Protein AF-A0A0T6BC48-F1 (afdb_monomer)

Structure (mmCIF, N/CA/C/O backbone):
data_AF-A0A0T6BC48-F1
#
_entry.id   AF-A0A0T6BC48-F1
#
loop_
_atom_site.group_PDB
_atom_site.id
_atom_site.type_symbol
_atom_site.label_atom_id
_atom_site.label_alt_id
_atom_site.label_comp_id
_atom_site.label_asym_id
_atom_site.label_entity_id
_atom_site.label_seq_id
_atom_site.pdbx_PDB_ins_code
_atom_site.Cartn_x
_atom_site.Cartn_y
_atom_site.Cartn_z
_atom_site.occupancy
_atom_site.B_iso_or_equiv
_atom_site.auth_seq_id
_atom_site.auth_comp_id
_atom_site.auth_asym_id
_atom_site.auth_atom_id
_atom_site.pdbx_PDB_model_num
ATOM 1 N N . MET A 1 1 ? 4.097 10.033 4.358 1.00 32.03 1 MET A N 1
ATOM 2 C CA . MET A 1 1 ? 2.907 9.189 4.109 1.00 32.03 1 MET A CA 1
ATOM 3 C C . MET A 1 1 ? 2.335 8.788 5.452 1.00 32.03 1 MET A C 1
ATOM 5 O O . MET A 1 1 ? 3.122 8.263 6.226 1.00 32.03 1 MET A O 1
ATOM 9 N N . HIS A 1 2 ? 1.061 9.068 5.736 1.00 28.41 2 HIS A N 1
ATOM 10 C CA . HIS A 1 2 ? 0.364 8.562 6.929 1.00 28.41 2 HIS A CA 1
ATOM 11 C C . HIS A 1 2 ? -0.346 7.261 6.553 1.00 28.41 2 HIS A C 1
ATOM 13 O O . HIS A 1 2 ? -1.184 7.288 5.649 1.00 28.41 2 HIS A O 1
ATOM 19 N N . ALA A 1 3 ? 0.010 6.145 7.188 1.00 30.75 3 ALA A N 1
ATOM 20 C CA . ALA A 1 3 ? -0.581 4.836 6.922 1.00 30.75 3 ALA A CA 1
ATOM 21 C C . ALA A 1 3 ? -1.199 4.252 8.197 1.00 30.75 3 ALA A C 1
ATOM 23 O O . ALA A 1 3 ? -0.478 4.031 9.166 1.00 30.75 3 ALA A O 1
ATOM 24 N N . ILE A 1 4 ? -2.508 3.983 8.157 1.00 27.64 4 ILE A N 1
ATOM 25 C CA . ILE A 1 4 ? -3.214 3.187 9.172 1.00 27.64 4 ILE A CA 1
ATOM 26 C C . ILE A 1 4 ? -3.132 1.708 8.782 1.00 27.64 4 ILE A C 1
ATOM 28 O O . ILE A 1 4 ? -3.488 1.368 7.646 1.00 27.64 4 ILE A O 1
ATOM 32 N N . THR A 1 5 ? -2.649 0.846 9.687 1.00 26.48 5 THR A N 1
ATOM 33 C CA . THR A 1 5 ? -2.373 -0.571 9.382 1.00 26.48 5 THR A CA 1
ATOM 34 C C . THR A 1 5 ? -3.295 -1.552 10.113 1.00 26.48 5 THR A C 1
ATOM 36 O O . THR A 1 5 ? -3.285 -1.643 11.337 1.00 26.48 5 THR A O 1
ATOM 39 N N . PRO A 1 6 ? -4.140 -2.273 9.355 1.00 28.19 6 PRO A N 1
ATOM 40 C CA . PRO A 1 6 ? -4.532 -3.621 9.764 1.00 28.19 6 PRO A CA 1
ATOM 41 C C . PRO A 1 6 ? -4.640 -4.611 8.583 1.00 28.19 6 PRO A C 1
ATOM 43 O O . PRO A 1 6 ? -5.738 -4.881 8.125 1.00 28.19 6 PRO A O 1
ATOM 46 N N . TYR A 1 7 ? -3.504 -5.105 8.076 1.00 26.70 7 TYR A N 1
ATOM 47 C CA . TYR A 1 7 ? -3.306 -6.476 7.555 1.00 26.70 7 TYR A CA 1
ATOM 48 C C . TYR A 1 7 ? -4.374 -7.138 6.575 1.00 26.70 7 TYR A C 1
ATOM 50 O O . TYR A 1 7 ? -5.483 -7.404 7.017 1.00 26.70 7 TYR A O 1
ATOM 58 N N . PHE A 1 8 ? -4.047 -7.514 5.295 1.00 38.06 8 PHE A N 1
ATOM 59 C CA . PHE A 1 8 ? -4.741 -8.527 4.406 1.00 38.06 8 PHE A CA 1
ATOM 60 C C . PHE A 1 8 ? -3.875 -9.441 3.452 1.00 38.06 8 PHE A C 1
ATOM 62 O O . PHE A 1 8 ? -2.959 -8.942 2.802 1.00 38.06 8 PHE A O 1
ATOM 69 N N . ASP A 1 9 ? -4.132 -10.766 3.342 1.00 31.09 9 ASP A N 1
ATOM 70 C CA . ASP A 1 9 ? -3.324 -11.810 2.617 1.00 31.09 9 ASP A CA 1
ATOM 71 C C . ASP A 1 9 ? -4.035 -12.469 1.411 1.00 31.09 9 ASP A C 1
ATOM 73 O O . ASP A 1 9 ? -5.235 -12.755 1.480 1.00 31.09 9 ASP A O 1
ATOM 77 N N . LYS A 1 10 ? -3.268 -12.818 0.350 1.00 28.70 10 LYS A N 1
ATOM 78 C CA . LYS A 1 10 ? -3.485 -14.061 -0.426 1.00 28.70 10 LYS A CA 1
ATOM 79 C C . LYS A 1 10 ? -2.315 -14.501 -1.345 1.00 28.70 10 LYS A C 1
ATOM 81 O O . LYS A 1 10 ? -2.164 -13.962 -2.432 1.00 28.70 10 LYS A O 1
ATOM 86 N N . TYR A 1 11 ? -1.670 -15.624 -1.001 1.00 30.88 11 TYR A N 1
ATOM 87 C CA . TYR A 1 11 ? -1.007 -16.623 -1.885 1.00 30.88 11 TYR A CA 1
ATOM 88 C C . TYR A 1 11 ? 0.090 -16.196 -2.892 1.00 30.88 11 TYR A C 1
ATOM 90 O O . TYR A 1 11 ? -0.142 -15.469 -3.851 1.00 30.88 11 TYR A O 1
ATOM 98 N N . LEU A 1 12 ? 1.232 -16.889 -2.798 1.00 31.80 12 LEU A N 1
ATOM 99 C CA . LEU A 1 12 ? 2.258 -17.013 -3.843 1.00 31.80 12 LEU A CA 1
ATOM 100 C C . LEU A 1 12 ? 2.142 -18.346 -4.606 1.00 31.80 12 LEU A C 1
ATOM 102 O O . LEU A 1 12 ? 1.944 -19.396 -3.987 1.00 31.80 12 LEU A O 1
ATOM 106 N N . SER A 1 13 ? 2.386 -18.318 -5.918 1.00 31.72 13 SER A N 1
ATOM 107 C CA . SER A 1 13 ? 3.088 -19.396 -6.630 1.00 31.72 13 SER A CA 1
ATOM 108 C C . SER A 1 13 ? 4.590 -19.010 -6.702 1.00 31.72 13 SER A C 1
ATOM 110 O O . SER A 1 13 ? 5.017 -18.101 -5.988 1.00 31.72 13 SER A O 1
ATOM 112 N N . HIS A 1 14 ? 5.448 -19.773 -7.384 1.00 33.22 14 HIS A N 1
ATOM 113 C CA . HIS A 1 14 ? 6.884 -19.473 -7.519 1.00 33.22 14 HIS A CA 1
ATOM 114 C C . HIS A 1 14 ? 7.367 -19.815 -8.937 1.00 33.22 14 HIS A C 1
ATOM 116 O O . HIS A 1 14 ? 7.724 -20.972 -9.202 1.00 33.22 14 HIS A O 1
ATOM 122 N N . THR A 1 15 ? 7.491 -18.830 -9.829 1.00 36.53 15 THR A N 1
ATOM 123 C CA . THR A 1 15 ? 8.091 -19.025 -11.156 1.00 36.53 15 THR A CA 1
ATOM 124 C C . THR A 1 15 ? 8.867 -17.796 -11.636 1.00 36.53 15 THR A C 1
ATOM 126 O O . THR A 1 15 ? 8.478 -16.647 -11.501 1.00 36.53 15 THR A O 1
ATOM 129 N N . ASN A 1 16 ? 10.030 -18.034 -12.251 1.00 38.09 16 ASN A N 1
ATOM 130 C CA . ASN A 1 16 ? 10.999 -16.985 -12.605 1.00 38.09 16 ASN A CA 1
ATOM 131 C C . ASN A 1 16 ? 10.611 -16.110 -13.825 1.00 38.09 16 ASN A C 1
ATOM 133 O O . ASN A 1 16 ? 11.503 -15.618 -14.528 1.00 38.09 16 ASN A O 1
ATOM 137 N N . ASN A 1 17 ? 9.322 -15.914 -14.113 1.00 42.53 17 ASN A N 1
ATOM 138 C CA . ASN A 1 17 ? 8.918 -14.953 -15.135 1.00 42.53 17 ASN A CA 1
ATOM 139 C C . ASN A 1 17 ? 9.029 -13.515 -14.602 1.00 42.53 17 ASN A C 1
ATOM 141 O O . ASN A 1 17 ? 8.929 -13.223 -13.412 1.00 42.53 17 ASN A O 1
ATOM 145 N N . LYS A 1 18 ? 9.421 -12.616 -15.508 1.00 49.62 18 LYS A N 1
ATOM 146 C CA . LYS A 1 18 ? 9.840 -11.245 -15.181 1.00 49.62 18 LYS A CA 1
ATOM 147 C C . LYS A 1 18 ? 8.831 -10.200 -15.653 1.00 49.62 18 LYS A C 1
ATOM 149 O O . LYS A 1 18 ? 9.170 -9.025 -15.695 1.00 49.62 18 LYS A O 1
ATOM 154 N N . LEU A 1 19 ? 7.630 -10.597 -16.067 1.00 53.03 19 LEU A N 1
ATOM 155 C CA . LEU A 1 19 ? 6.617 -9.676 -16.606 1.00 53.03 19 LEU A CA 1
ATOM 156 C C . LEU A 1 19 ? 5.431 -9.484 -15.653 1.00 53.03 19 LEU A C 1
ATOM 158 O O . LEU A 1 19 ? 4.469 -8.803 -16.000 1.00 53.03 19 LEU A O 1
ATOM 162 N N . ASP A 1 20 ? 5.544 -10.031 -14.445 1.00 70.12 20 ASP A N 1
ATOM 163 C CA . ASP A 1 20 ? 4.413 -10.350 -13.571 1.00 70.12 20 ASP A CA 1
ATOM 164 C C . ASP A 1 20 ? 4.376 -9.448 -12.323 1.00 70.12 20 ASP A C 1
ATOM 166 O O . ASP A 1 20 ? 3.661 -9.710 -11.360 1.00 70.12 20 ASP A O 1
ATOM 170 N N . LYS A 1 21 ? 5.144 -8.346 -12.345 1.00 82.06 21 LYS A N 1
ATOM 171 C CA . LYS A 1 21 ? 5.110 -7.283 -11.332 1.00 82.06 21 LYS A CA 1
ATOM 172 C C . LYS A 1 21 ? 4.150 -6.162 -11.733 1.00 82.06 21 LYS A C 1
ATOM 174 O O . LYS A 1 21 ? 4.289 -5.555 -12.801 1.00 82.06 21 LYS A O 1
ATOM 179 N N . LEU A 1 22 ? 3.210 -5.852 -10.843 1.00 87.75 22 LEU A N 1
ATOM 180 C CA . LEU A 1 22 ? 2.303 -4.713 -10.941 1.00 87.75 22 LEU A CA 1
ATOM 181 C C . LEU A 1 22 ? 2.705 -3.639 -9.925 1.00 87.75 22 LEU A C 1
ATOM 183 O O . LEU A 1 22 ? 2.901 -3.945 -8.754 1.00 87.75 22 LEU A O 1
ATOM 187 N N . LYS A 1 23 ? 2.752 -2.378 -10.357 1.00 89.69 23 LYS A N 1
ATOM 188 C CA . LYS A 1 23 ? 2.957 -1.199 -9.505 1.00 89.69 23 LYS A CA 1
ATOM 189 C C . LYS A 1 23 ? 1.622 -0.499 -9.268 1.00 89.69 23 LYS A C 1
ATOM 191 O O . LYS A 1 23 ? 0.895 -0.202 -10.218 1.00 89.69 23 LYS A O 1
ATOM 196 N N . ILE A 1 24 ? 1.293 -0.247 -8.003 1.00 88.88 24 ILE A N 1
ATOM 197 C CA . ILE A 1 24 ? 0.052 0.393 -7.547 1.00 88.88 24 ILE A CA 1
ATOM 198 C C . ILE A 1 24 ? 0.391 1.778 -6.994 1.00 88.88 24 ILE A C 1
ATOM 200 O O . ILE A 1 24 ? 1.123 1.889 -6.015 1.00 88.88 24 ILE A O 1
ATOM 204 N N . PHE A 1 25 ? -0.173 2.837 -7.573 1.00 87.12 25 PHE A N 1
ATOM 205 C CA . PHE A 1 25 ? -0.058 4.201 -7.057 1.00 87.12 25 PHE A CA 1
ATOM 206 C C . PHE A 1 25 ? -1.222 4.551 -6.128 1.00 87.12 25 PHE A C 1
ATOM 208 O O . PHE A 1 25 ? -2.384 4.595 -6.550 1.00 87.12 25 PHE A O 1
ATOM 215 N N . LEU A 1 26 ? -0.886 4.871 -4.879 1.00 81.25 26 LEU A N 1
ATOM 216 C CA . LEU A 1 26 ? -1.809 5.322 -3.841 1.00 81.25 26 LEU A CA 1
ATOM 217 C C . LEU A 1 26 ? -1.485 6.769 -3.456 1.00 81.25 26 LEU A C 1
ATOM 219 O O . LEU A 1 26 ? -0.330 7.122 -3.222 1.00 81.25 26 LEU A O 1
ATOM 223 N N . GLN A 1 27 ? -2.516 7.610 -3.381 1.00 77.69 27 GLN A N 1
ATOM 224 C CA . GLN A 1 27 ? -2.407 9.024 -3.026 1.00 77.69 27 GLN A CA 1
ATOM 225 C C . GLN A 1 27 ? -3.614 9.446 -2.188 1.00 77.69 27 GLN A C 1
ATOM 227 O O . GLN A 1 27 ? -4.756 9.144 -2.546 1.00 77.69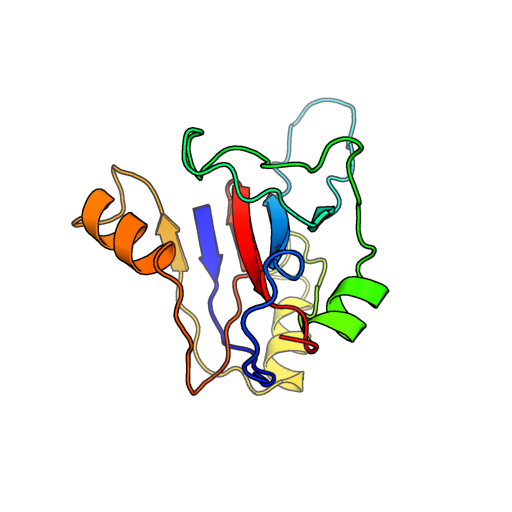 27 GLN A O 1
ATOM 232 N N . SER A 1 28 ? -3.373 10.178 -1.102 1.00 71.19 28 SER A N 1
ATOM 233 C CA . SER A 1 28 ? -4.446 10.758 -0.303 1.00 71.19 28 SER A CA 1
ATOM 234 C C . SER A 1 28 ? -5.080 11.963 -1.005 1.00 71.19 28 SER A C 1
ATOM 236 O O . SER A 1 28 ? -4.447 12.684 -1.784 1.00 71.19 28 SER A O 1
ATOM 238 N N . HIS A 1 29 ? -6.362 12.201 -0.739 1.00 64.44 29 HIS A N 1
ATOM 239 C CA . HIS A 1 29 ? -7.036 13.395 -1.234 1.00 64.44 29 HIS A CA 1
ATOM 240 C C . HIS A 1 29 ? -6.712 14.582 -0.320 1.00 64.44 29 HIS A C 1
ATOM 242 O O . HIS A 1 29 ? -7.365 14.772 0.700 1.00 64.44 29 HIS A O 1
ATOM 248 N N . LEU A 1 30 ? -5.742 15.416 -0.706 1.00 48.53 30 LEU A N 1
ATOM 249 C CA . LEU A 1 30 ? -5.568 16.728 -0.079 1.00 48.53 30 LEU A CA 1
ATOM 250 C C . LEU A 1 30 ? -6.773 17.625 -0.399 1.00 48.53 30 LEU A C 1
ATOM 252 O O . LEU A 1 30 ? -7.064 17.911 -1.566 1.00 48.53 30 LEU A O 1
ATOM 256 N N . ALA A 1 31 ? -7.438 18.122 0.643 1.00 44.12 31 ALA A N 1
ATOM 257 C CA . ALA A 1 31 ? -8.507 19.108 0.543 1.00 44.12 31 ALA A CA 1
ATOM 258 C C . ALA A 1 31 ? -7.959 20.491 0.132 1.00 44.12 31 ALA A C 1
ATOM 260 O O . ALA A 1 31 ? -7.844 21.417 0.933 1.00 44.12 31 ALA A O 1
ATOM 261 N N . SER A 1 32 ? -7.630 20.658 -1.152 1.00 41.03 32 SER A N 1
ATOM 262 C CA . SER A 1 32 ? -7.329 21.978 -1.713 1.00 41.03 32 SER A CA 1
ATOM 263 C C . SER A 1 32 ? -8.565 22.876 -1.637 1.00 41.03 32 SER A C 1
ATOM 265 O O . SER A 1 32 ? -9.613 22.565 -2.208 1.00 41.03 32 SER A O 1
ATOM 267 N N . ALA A 1 33 ? -8.423 24.038 -0.997 1.00 44.84 33 ALA A N 1
ATOM 268 C CA . ALA A 1 33 ? -9.464 25.063 -0.893 1.00 44.84 33 ALA A CA 1
ATOM 269 C C . ALA A 1 33 ? -9.770 25.790 -2.227 1.00 44.84 33 ALA A C 1
ATOM 271 O O . ALA A 1 33 ? -10.440 26.823 -2.232 1.00 44.84 33 ALA A O 1
ATOM 272 N N . SER A 1 34 ? -9.282 25.283 -3.368 1.00 41.44 34 SER A N 1
ATOM 273 C CA . SER A 1 34 ? -9.464 25.890 -4.689 1.00 41.44 34 SER A CA 1
ATOM 274 C C . SER A 1 34 ? -10.114 24.947 -5.707 1.00 41.44 34 SER A C 1
ATOM 276 O O . SER A 1 34 ? -9.979 23.724 -5.678 1.00 41.44 34 SER A O 1
ATOM 278 N N . ARG A 1 35 ? -10.877 25.550 -6.621 1.00 47.75 35 ARG A N 1
ATOM 279 C CA . ARG A 1 35 ? -11.857 24.897 -7.499 1.00 47.75 35 ARG A CA 1
ATOM 280 C C . ARG A 1 35 ? -11.209 24.043 -8.595 1.00 47.75 35 ARG A C 1
ATOM 282 O O . ARG A 1 35 ? -10.939 24.545 -9.679 1.00 47.75 35 ARG A O 1
ATOM 289 N N . ASN A 1 36 ? -11.049 22.747 -8.328 1.00 42.91 36 ASN A N 1
ATOM 290 C CA . ASN A 1 36 ? -11.496 21.644 -9.197 1.00 42.91 36 ASN A CA 1
ATOM 291 C C . ASN A 1 36 ? -11.114 20.302 -8.555 1.00 42.91 36 ASN A C 1
ATOM 293 O O . ASN A 1 36 ? -9.955 19.894 -8.611 1.00 42.91 36 ASN A O 1
ATOM 297 N N . LYS 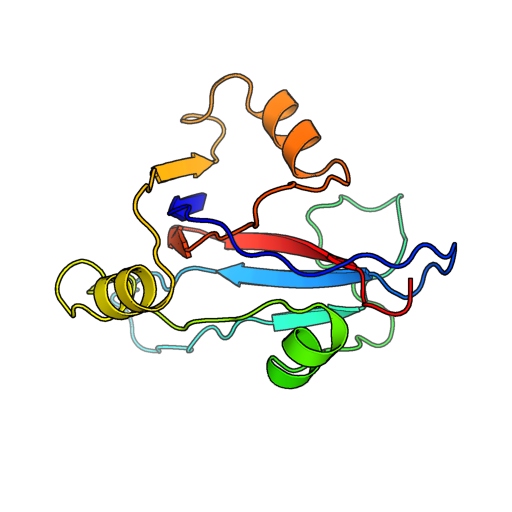A 1 37 ? -12.089 19.589 -7.970 1.00 47.88 37 LYS A N 1
ATOM 298 C CA . LYS A 1 37 ? -11.874 18.253 -7.388 1.00 47.88 37 LYS A CA 1
ATOM 299 C C . LYS A 1 37 ? -11.637 17.214 -8.495 1.00 47.88 37 LYS A C 1
ATOM 301 O O . LYS A 1 37 ? -12.547 16.471 -8.858 1.00 47.88 37 LYS A O 1
ATOM 306 N N . LYS A 1 38 ? -10.411 17.134 -9.027 1.00 43.97 38 LYS A N 1
ATOM 307 C CA . LYS A 1 38 ? -9.947 15.927 -9.725 1.00 43.97 38 LYS A CA 1
ATOM 308 C C . LYS A 1 38 ? -9.929 14.799 -8.695 1.00 43.97 38 LYS A C 1
ATOM 310 O O . LYS A 1 38 ? -9.058 14.770 -7.837 1.00 43.97 38 LYS A O 1
ATOM 315 N N . LYS A 1 39 ? -10.913 13.902 -8.779 1.00 49.97 39 LYS A N 1
ATOM 316 C CA . LYS A 1 39 ? -10.955 12.650 -8.019 1.00 49.97 39 LYS A CA 1
ATOM 317 C C . LYS A 1 39 ? -9.741 11.813 -8.429 1.00 49.97 39 LYS A C 1
ATOM 319 O O . LYS A 1 39 ? -9.745 11.231 -9.514 1.00 49.97 39 LYS A O 1
ATOM 324 N N . THR A 1 40 ? -8.692 11.807 -7.615 1.00 55.06 40 THR A N 1
ATOM 325 C CA . THR A 1 40 ? -7.487 11.010 -7.856 1.00 55.06 40 THR A CA 1
ATOM 326 C C . THR A 1 40 ? -7.827 9.552 -7.594 1.00 55.06 40 THR A C 1
ATOM 328 O O . THR A 1 40 ? -7.935 9.112 -6.454 1.00 55.06 40 THR A O 1
ATOM 331 N N . MET A 1 41 ? -8.076 8.802 -8.667 1.00 69.25 41 MET A N 1
ATOM 332 C CA . MET A 1 41 ? -8.285 7.361 -8.565 1.00 69.25 41 MET A CA 1
ATOM 333 C C . MET A 1 41 ? -6.944 6.655 -8.373 1.00 69.25 41 MET A C 1
ATOM 335 O O . MET A 1 41 ? -5.937 7.073 -8.950 1.00 69.25 41 MET A O 1
ATOM 339 N N . VAL A 1 42 ? -6.957 5.559 -7.613 1.00 85.31 42 VAL A N 1
ATOM 340 C CA . VAL A 1 42 ? -5.850 4.597 -7.601 1.00 85.31 42 VAL A CA 1
ATOM 341 C C . VAL A 1 42 ? -5.597 4.114 -9.028 1.00 85.31 42 VAL A C 1
ATOM 343 O O . VAL A 1 42 ? -6.534 3.870 -9.792 1.00 85.31 42 VAL A O 1
ATOM 346 N N . ARG A 1 43 ? -4.318 4.016 -9.387 1.00 92.44 43 ARG A N 1
ATOM 347 C CA . ARG A 1 43 ? -3.842 3.534 -10.687 1.00 92.44 43 ARG A CA 1
ATOM 348 C C . ARG A 1 43 ? -2.962 2.312 -10.440 1.00 92.44 43 ARG A C 1
ATOM 350 O O . ARG A 1 43 ? -2.114 2.369 -9.557 1.00 92.44 43 ARG A O 1
ATOM 357 N N . ALA A 1 44 ? -3.129 1.258 -11.230 1.00 92.69 44 ALA A N 1
ATOM 358 C CA . ALA A 1 44 ? -2.230 0.108 -11.246 1.00 92.69 44 ALA A CA 1
ATOM 359 C C . ALA A 1 44 ? -1.764 -0.175 -12.681 1.00 92.69 44 ALA A C 1
ATOM 361 O O . ALA A 1 44 ? -2.494 0.110 -13.635 1.00 92.69 44 ALA A O 1
ATOM 362 N N . TRP A 1 45 ? -0.548 -0.689 -12.848 1.00 94.94 45 TRP A N 1
ATOM 363 C CA . TRP A 1 45 ? 0.021 -1.039 -14.153 1.00 94.94 45 TRP A CA 1
ATOM 364 C C . TRP A 1 45 ? 1.112 -2.100 -14.032 1.00 94.94 45 TRP A C 1
ATOM 366 O O . TRP A 1 45 ? 1.741 -2.231 -12.988 1.00 94.94 45 TRP A O 1
ATOM 376 N N . PHE A 1 46 ? 1.382 -2.818 -15.122 1.00 93.56 46 PHE A N 1
ATOM 377 C CA . PHE A 1 46 ? 2.572 -3.665 -15.223 1.00 93.56 46 PHE A CA 1
ATOM 378 C C . PHE A 1 46 ? 3.830 -2.807 -15.369 1.00 93.56 46 PHE A C 1
ATOM 380 O O . PHE A 1 46 ? 3.847 -1.867 -16.175 1.00 93.56 46 PHE A O 1
ATOM 387 N N . MET A 1 47 ? 4.871 -3.131 -14.602 1.00 90.88 47 MET A N 1
ATOM 388 C CA . MET A 1 47 ? 6.116 -2.361 -14.571 1.00 90.88 47 MET A CA 1
ATOM 389 C C . MET A 1 47 ? 7.218 -2.953 -15.461 1.00 90.88 47 MET A C 1
ATOM 391 O O . MET A 1 47 ? 7.233 -4.145 -15.768 1.00 90.88 47 MET A O 1
ATOM 395 N N . ASN A 1 48 ? 8.157 -2.105 -15.877 1.00 89.62 48 ASN A N 1
ATOM 396 C CA . ASN A 1 48 ? 9.408 -2.524 -16.499 1.00 89.62 48 ASN A CA 1
ATOM 397 C C . ASN A 1 48 ? 10.420 -3.023 -15.443 1.00 89.62 48 ASN A C 1
ATOM 399 O O . ASN A 1 48 ? 10.251 -2.797 -14.247 1.00 89.62 48 ASN A O 1
ATOM 403 N N . ASN A 1 49 ? 11.488 -3.686 -15.896 1.00 83.62 49 ASN A N 1
ATOM 404 C CA . ASN A 1 49 ? 12.580 -4.173 -15.037 1.00 83.62 49 ASN A CA 1
ATOM 405 C C . ASN A 1 49 ? 13.855 -3.321 -15.160 1.00 83.62 49 ASN A C 1
ATOM 407 O O . ASN A 1 49 ? 14.959 -3.853 -15.024 1.00 83.62 49 ASN A O 1
ATOM 411 N N . ASP A 1 50 ? 13.738 -2.033 -15.491 1.00 85.25 50 ASP A N 1
ATOM 412 C CA . ASP A 1 50 ? 14.913 -1.177 -15.641 1.00 85.25 50 ASP A CA 1
ATOM 413 C C . ASP A 1 50 ? 15.481 -0.780 -14.272 1.00 85.25 50 ASP A C 1
ATOM 415 O O . ASP A 1 50 ? 15.040 0.176 -13.637 1.00 85.25 50 ASP A O 1
ATOM 419 N N . SER A 1 51 ? 16.485 -1.530 -13.817 1.00 80.94 51 SER A N 1
ATOM 420 C CA . SER A 1 51 ? 17.201 -1.272 -12.568 1.00 80.94 51 SER A CA 1
ATOM 421 C C . SER A 1 51 ? 18.248 -0.152 -12.665 1.00 80.94 51 SER A C 1
ATOM 423 O O . SER A 1 51 ? 18.997 0.040 -11.708 1.00 80.94 51 SER A O 1
ATOM 425 N N . ALA A 1 52 ? 18.373 0.542 -13.803 1.00 86.69 52 ALA A N 1
ATOM 426 C CA . ALA A 1 52 ? 19.225 1.727 -13.934 1.00 86.69 52 ALA A CA 1
ATOM 427 C C . ALA A 1 52 ? 18.496 3.033 -13.556 1.00 86.69 52 ALA A C 1
ATOM 429 O O . ALA A 1 52 ? 19.145 4.068 -13.390 1.00 86.69 52 ALA A O 1
ATOM 430 N N . VAL A 1 53 ? 17.168 2.987 -13.409 1.00 86.44 53 VAL A N 1
ATOM 431 C CA . VAL A 1 53 ? 16.305 4.113 -13.019 1.00 86.44 53 VAL A CA 1
ATOM 432 C C . VAL A 1 53 ? 16.011 4.065 -11.509 1.00 86.44 53 VAL A C 1
ATOM 434 O O . VAL A 1 53 ? 16.038 2.995 -10.901 1.00 86.44 53 VAL A O 1
ATOM 437 N N . ASP A 1 54 ? 15.757 5.221 -10.879 1.00 88.12 54 ASP A N 1
ATOM 438 C CA . ASP A 1 54 ? 15.364 5.283 -9.461 1.00 88.12 54 ASP A CA 1
ATOM 439 C C . ASP A 1 54 ? 14.031 4.544 -9.251 1.00 88.12 54 ASP A C 1
ATOM 441 O O . ASP A 1 54 ? 13.014 4.893 -9.842 1.00 88.12 54 ASP A O 1
ATOM 445 N N . GLN A 1 55 ? 14.042 3.560 -8.348 1.00 84.69 55 GLN A N 1
ATOM 446 C CA . GLN A 1 55 ? 12.899 2.760 -7.885 1.00 84.69 55 GLN A CA 1
ATOM 447 C C . GLN A 1 55 ? 11.610 3.550 -7.556 1.00 84.69 55 GLN A C 1
ATOM 449 O O . GLN A 1 55 ? 10.508 2.987 -7.542 1.00 84.69 55 GLN A O 1
ATOM 454 N N . ARG A 1 56 ? 11.735 4.847 -7.247 1.00 87.12 56 ARG A N 1
ATOM 455 C CA . ARG A 1 56 ? 10.629 5.771 -6.950 1.00 87.12 56 ARG A CA 1
ATOM 456 C C . ARG A 1 56 ? 9.888 6.267 -8.194 1.00 87.12 56 ARG A C 1
ATOM 458 O O . ARG A 1 56 ? 8.831 6.872 -8.039 1.00 87.12 56 ARG A O 1
ATOM 465 N N . GLU A 1 57 ? 10.405 6.029 -9.394 1.00 91.38 57 GLU A N 1
ATOM 466 C CA . GLU A 1 57 ? 9.747 6.407 -10.646 1.00 91.38 57 GLU A CA 1
ATOM 467 C C . GLU A 1 57 ? 8.540 5.504 -10.966 1.00 91.38 57 GLU A C 1
ATOM 469 O O . GLU A 1 57 ? 8.316 4.459 -10.343 1.00 91.38 57 GLU A O 1
ATOM 474 N N . GLU A 1 58 ? 7.729 5.889 -11.958 1.00 92.00 58 GLU A N 1
ATOM 475 C CA . GLU A 1 58 ? 6.540 5.109 -12.342 1.00 92.00 58 GLU A CA 1
ATOM 476 C C . GLU A 1 58 ? 6.895 3.746 -12.979 1.00 92.00 58 GLU A C 1
ATOM 478 O O . GLU A 1 58 ? 6.087 2.824 -12.914 1.00 92.00 58 GLU A O 1
ATOM 483 N N . HIS A 1 59 ? 8.095 3.566 -13.554 1.00 93.06 59 HIS A N 1
ATOM 484 C CA . HIS A 1 59 ? 8.536 2.318 -14.212 1.00 93.06 59 HIS A CA 1
ATOM 485 C C . HIS A 1 59 ? 7.515 1.730 -15.211 1.00 93.06 59 HIS A C 1
ATOM 487 O O . HIS A 1 59 ? 7.327 0.517 -15.286 1.00 93.06 59 HIS A O 1
ATOM 493 N N . HIS A 1 60 ? 6.828 2.563 -15.996 1.00 93.44 60 HIS A N 1
ATOM 494 C CA . HIS A 1 60 ? 5.918 2.069 -17.031 1.00 93.44 60 HIS A CA 1
ATOM 495 C C . HIS A 1 60 ? 6.640 1.212 -18.090 1.00 93.44 60 HIS A C 1
ATOM 497 O O . HIS A 1 60 ? 7.782 1.483 -18.469 1.00 93.44 60 HIS A O 1
ATOM 503 N N . LEU A 1 61 ? 5.945 0.193 -18.603 1.00 92.31 61 LEU A N 1
ATOM 504 C CA . LEU A 1 61 ? 6.269 -0.412 -19.899 1.00 92.31 61 LEU A CA 1
ATOM 505 C C . LEU A 1 61 ? 6.094 0.617 -21.030 1.00 92.31 61 LEU A C 1
ATOM 507 O O . LEU A 1 61 ? 5.354 1.590 -20.875 1.00 92.31 61 LEU A O 1
ATOM 511 N N . ASP A 1 62 ? 6.726 0.369 -22.178 1.00 91.00 62 ASP A N 1
ATOM 512 C CA . ASP A 1 62 ? 6.490 1.119 -23.415 1.00 91.00 62 ASP A CA 1
ATOM 513 C C . ASP A 1 62 ? 5.838 0.191 -24.465 1.00 91.00 62 ASP A C 1
ATOM 515 O O . ASP A 1 62 ? 6.506 -0.725 -24.955 1.00 91.00 62 ASP A O 1
ATOM 519 N N . PRO A 1 63 ? 4.536 0.349 -24.784 1.00 94.38 63 PRO A N 1
ATOM 520 C CA . PRO A 1 63 ? 3.591 1.322 -24.225 1.00 94.38 63 PRO A CA 1
ATOM 521 C C . PRO A 1 63 ? 3.091 0.952 -22.805 1.00 94.38 63 PRO A C 1
ATOM 523 O O . PRO A 1 63 ? 3.106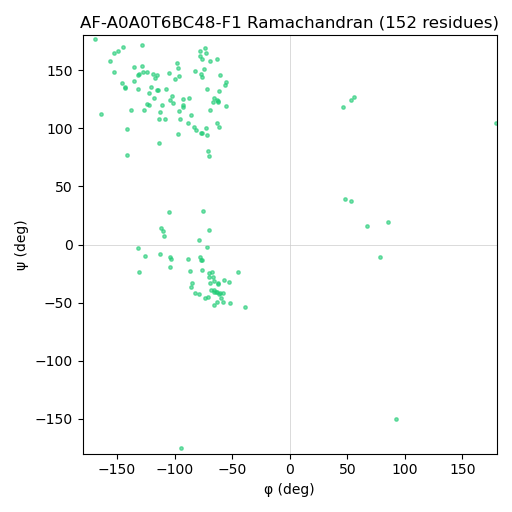 -0.227 -22.432 1.00 94.38 63 PRO A O 1
ATOM 526 N N . PRO A 1 64 ? 2.565 1.918 -22.021 1.00 95.12 64 PRO A N 1
ATOM 527 C CA . PRO A 1 64 ? 2.042 1.654 -20.679 1.00 95.12 64 PRO A CA 1
ATOM 528 C C . PRO A 1 64 ? 0.856 0.680 -20.671 1.00 95.12 64 PRO A C 1
ATOM 530 O O . PRO A 1 64 ? -0.124 0.864 -21.395 1.00 95.12 64 PRO A O 1
ATOM 533 N N . LYS A 1 65 ? 0.909 -0.323 -19.787 1.00 95.25 65 LYS A N 1
ATOM 534 C CA . LYS A 1 65 ? -0.129 -1.354 -19.620 1.00 95.25 65 LYS A CA 1
ATOM 535 C C . LYS A 1 65 ? -0.810 -1.216 -18.255 1.00 95.25 65 LYS A C 1
ATOM 537 O O . LYS A 1 65 ? -0.386 -1.830 -17.276 1.00 95.25 65 LYS A O 1
ATOM 542 N N . TYR A 1 66 ? -1.844 -0.380 -18.198 1.00 95.25 66 TYR A N 1
ATOM 543 C CA . TYR A 1 66 ? -2.681 -0.197 -17.007 1.00 95.25 66 TYR A CA 1
ATOM 544 C C . TYR A 1 66 ? -3.546 -1.427 -16.704 1.00 95.25 66 TYR A C 1
ATOM 546 O O . TYR A 1 66 ? -3.835 -2.226 -17.593 1.00 95.25 66 TYR A O 1
ATOM 554 N N . VAL A 1 67 ? -3.961 -1.543 -15.444 1.00 93.00 67 VAL A N 1
ATOM 555 C CA . VAL A 1 67 ? -4.783 -2.627 -14.896 1.00 93.00 67 VAL A CA 1
ATOM 556 C C . VAL A 1 67 ? -5.924 -2.005 -14.088 1.00 93.00 67 VAL A C 1
ATOM 558 O O . VAL A 1 67 ? -5.706 -1.062 -13.321 1.00 93.00 67 VAL A O 1
ATOM 561 N N . SER A 1 68 ? -7.153 -2.485 -14.280 1.00 93.00 68 SER A N 1
ATOM 562 C CA . SER A 1 68 ? -8.315 -2.047 -13.497 1.00 93.00 68 SER A CA 1
ATOM 563 C C . SER A 1 68 ? -8.281 -2.600 -12.066 1.00 93.00 68 SER A C 1
ATOM 565 O O . SER A 1 68 ? -7.553 -3.540 -11.762 1.00 93.00 68 SER A O 1
ATOM 567 N N . LEU A 1 69 ? -9.090 -2.040 -11.162 1.00 87.88 69 LEU A N 1
ATOM 568 C CA . LEU A 1 69 ? -9.154 -2.522 -9.773 1.00 87.88 69 LEU A CA 1
ATOM 569 C C . LEU A 1 69 ? -9.724 -3.949 -9.663 1.00 87.88 69 LEU A C 1
ATOM 571 O O . LEU A 1 69 ? -9.318 -4.699 -8.782 1.00 87.88 69 LEU A O 1
ATOM 575 N N . GLU A 1 70 ? -10.627 -4.334 -10.571 1.00 91.69 70 GLU A N 1
ATOM 576 C CA . GLU A 1 70 ? -11.180 -5.693 -10.648 1.00 91.69 70 GLU A CA 1
ATOM 577 C C . GLU A 1 70 ? -10.127 -6.694 -11.145 1.00 91.69 70 GLU A C 1
ATOM 579 O O . GLU A 1 70 ? -9.937 -7.750 -10.541 1.00 91.69 70 GLU A O 1
ATOM 584 N N . GLU A 1 71 ? -9.376 -6.341 -12.193 1.00 91.62 71 GLU A N 1
ATOM 585 C CA . GLU A 1 71 ? -8.249 -7.153 -12.663 1.00 91.62 71 GLU A CA 1
ATOM 586 C C . GLU A 1 71 ? -7.146 -7.250 -11.605 1.00 91.62 71 GLU A C 1
ATOM 588 O O . GLU A 1 71 ? -6.618 -8.336 -11.397 1.00 91.62 71 GLU A O 1
ATOM 593 N N . LEU A 1 72 ? -6.830 -6.161 -10.895 1.00 88.00 72 LEU A N 1
ATOM 594 C CA . LEU A 1 72 ? -5.853 -6.159 -9.805 1.00 88.00 72 LEU A CA 1
ATOM 595 C C . LEU A 1 72 ? -6.254 -7.157 -8.709 1.00 88.00 72 LEU A C 1
ATOM 597 O O . LEU A 1 72 ? -5.448 -8.018 -8.350 1.00 88.00 72 LEU A O 1
ATOM 601 N N . GLN A 1 73 ? -7.506 -7.109 -8.241 1.00 87.38 73 GLN A N 1
ATOM 602 C CA . GLN A 1 73 ? -8.033 -8.066 -7.266 1.00 87.38 73 GLN A CA 1
ATOM 603 C C . GLN A 1 73 ? -7.996 -9.504 -7.809 1.00 87.38 73 GLN A C 1
ATOM 605 O O . GLN A 1 73 ? -7.609 -10.432 -7.098 1.00 87.38 73 GLN A O 1
ATOM 610 N N . HIS A 1 74 ? -8.358 -9.710 -9.078 1.00 89.56 74 HIS A N 1
ATOM 611 C CA . HIS A 1 74 ? -8.362 -11.035 -9.699 1.00 89.56 74 HIS A CA 1
ATOM 612 C C . HIS A 1 74 ? -6.953 -11.613 -9.923 1.00 89.56 74 HIS A C 1
ATOM 614 O O . HIS A 1 74 ? -6.783 -12.836 -9.883 1.00 89.56 74 HIS A O 1
ATOM 620 N N . LEU A 1 75 ? -5.962 -10.765 -10.200 1.00 87.75 75 LEU A N 1
ATOM 621 C CA . LEU A 1 75 ? -4.579 -11.147 -10.486 1.00 87.75 75 LEU A CA 1
ATOM 622 C C . LEU A 1 75 ? -3.735 -11.317 -9.223 1.00 87.75 75 LEU A C 1
ATOM 624 O O . LEU A 1 75 ? -2.897 -12.206 -9.208 1.00 87.75 75 LEU A O 1
ATOM 628 N N . THR A 1 76 ? -3.950 -10.494 -8.196 1.00 85.25 76 THR A N 1
ATOM 629 C CA . THR A 1 76 ? -3.030 -10.355 -7.045 1.00 85.25 76 THR A CA 1
ATOM 630 C C . THR A 1 76 ? -3.703 -10.573 -5.686 1.00 85.25 76 THR A C 1
ATOM 632 O O . THR A 1 76 ? -3.032 -10.605 -4.664 1.00 85.25 76 THR A O 1
ATOM 635 N N . GLY A 1 77 ? -5.037 -10.663 -5.639 1.00 88.62 77 GLY A N 1
ATOM 636 C CA . GLY A 1 77 ? -5.804 -10.683 -4.389 1.00 88.62 77 GLY A CA 1
ATOM 637 C C . GLY A 1 77 ? -5.990 -9.314 -3.719 1.00 88.62 77 GLY A C 1
ATOM 638 O O . GLY A 1 77 ? -6.826 -9.208 -2.825 1.00 88.62 77 GLY A O 1
ATOM 639 N N . VAL A 1 78 ? -5.286 -8.262 -4.160 1.00 88.69 78 VAL A N 1
ATOM 640 C CA . VAL A 1 78 ? -5.349 -6.922 -3.550 1.00 88.69 78 VAL A CA 1
ATOM 641 C C . VAL A 1 78 ? -6.754 -6.317 -3.646 1.00 88.69 78 VAL A C 1
ATOM 643 O O . VAL A 1 78 ? -7.294 -6.108 -4.733 1.00 88.69 78 VAL A O 1
ATOM 646 N N . GLU A 1 79 ? -7.326 -5.973 -2.493 1.00 89.81 79 GLU A N 1
ATOM 647 C CA . GLU A 1 79 ? -8.594 -5.248 -2.380 1.00 89.81 79 GLU A CA 1
ATOM 648 C C . GLU A 1 79 ? -8.371 -3.737 -2.206 1.00 89.81 79 GLU A C 1
ATOM 650 O O . GLU A 1 79 ? -7.441 -3.297 -1.532 1.00 89.81 79 GLU A O 1
ATOM 655 N N . TYR A 1 80 ? -9.266 -2.923 -2.775 1.00 89.12 80 TYR A N 1
ATOM 656 C CA . TYR A 1 80 ? -9.246 -1.467 -2.629 1.00 89.12 80 TYR A CA 1
ATOM 657 C C . TYR A 1 80 ? -10.552 -0.937 -2.033 1.00 89.12 80 TYR A C 1
ATOM 659 O O . TYR A 1 80 ? -11.642 -1.191 -2.549 1.00 89.12 80 TYR A O 1
ATOM 667 N N . PHE A 1 81 ? -10.423 -0.102 -1.000 1.00 87.75 81 PHE A N 1
ATOM 668 C CA . PHE A 1 81 ? -11.528 0.611 -0.368 1.00 87.75 81 PHE A CA 1
ATOM 669 C C . PHE A 1 81 ? -11.324 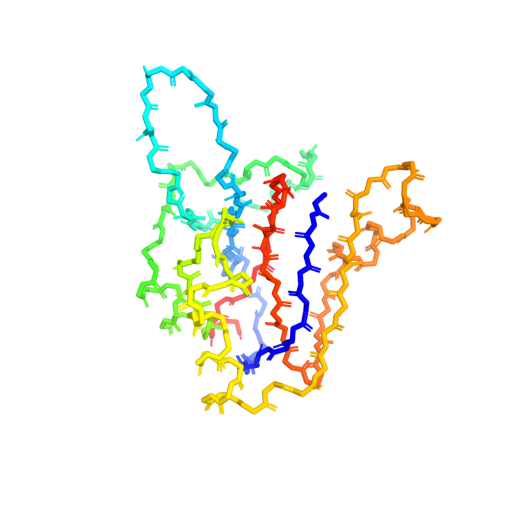2.122 -0.508 1.00 87.75 81 PHE A C 1
ATOM 671 O O . PHE A 1 81 ? -10.296 2.666 -0.109 1.00 87.75 81 PHE A O 1
ATOM 678 N N . ASN A 1 82 ? -12.323 2.820 -1.051 1.00 84.81 82 ASN A N 1
ATOM 679 C CA . ASN A 1 82 ? -12.300 4.277 -1.147 1.00 84.81 82 ASN A CA 1
ATOM 680 C C . ASN A 1 82 ? -12.883 4.905 0.129 1.00 84.81 82 ASN A C 1
ATOM 682 O O . ASN A 1 82 ? -14.102 4.913 0.311 1.00 84.81 82 ASN A O 1
ATOM 686 N N . LEU A 1 83 ? -12.015 5.441 0.986 1.00 86.25 83 LEU A N 1
ATOM 687 C CA . LEU A 1 83 ? -12.372 6.135 2.226 1.00 86.25 83 LEU A CA 1
ATOM 688 C C . LEU A 1 83 ? -12.210 7.650 2.080 1.00 86.25 83 LEU A C 1
ATOM 690 O O . LEU A 1 83 ? -11.319 8.125 1.375 1.00 86.25 83 LEU A O 1
ATOM 694 N N . ASN A 1 84 ? -13.054 8.419 2.770 1.00 86.00 84 ASN A N 1
ATOM 695 C CA . ASN A 1 84 ? -12.909 9.869 2.820 1.00 86.00 84 ASN A CA 1
ATOM 696 C C . ASN A 1 84 ? -11.943 10.273 3.941 1.00 86.00 84 ASN A C 1
ATOM 698 O O . ASN A 1 84 ? -12.275 10.166 5.119 1.00 86.00 84 ASN A O 1
ATOM 702 N N . VAL A 1 85 ? -10.774 10.788 3.568 1.00 85.50 85 VAL A N 1
ATOM 703 C CA . VAL A 1 85 ? -9.734 11.272 4.494 1.00 85.50 85 VAL A CA 1
ATOM 704 C C . VAL A 1 85 ? -10.251 12.366 5.441 1.00 85.50 85 VAL A C 1
ATOM 706 O O . VAL A 1 85 ? -9.831 12.413 6.591 1.00 85.50 85 VAL A O 1
ATOM 709 N N . ASP A 1 86 ? -11.218 13.185 5.014 1.00 86.69 86 ASP A N 1
ATOM 710 C CA . ASP A 1 86 ? -11.784 14.244 5.862 1.00 86.69 86 ASP A CA 1
ATOM 711 C C . ASP A 1 86 ? -12.766 13.711 6.930 1.00 86.69 86 ASP A C 1
ATOM 713 O O . ASP A 1 86 ? -13.043 14.402 7.910 1.00 86.69 86 ASP A O 1
ATOM 717 N N . THR A 1 87 ? -13.352 12.516 6.738 1.00 91.06 87 THR A N 1
ATOM 718 C CA . THR A 1 87 ? -14.469 12.020 7.576 1.00 91.06 87 THR A CA 1
ATOM 719 C C . THR A 1 87 ? -14.335 10.591 8.098 1.00 91.06 87 THR A C 1
ATOM 721 O O . THR A 1 87 ? -15.187 10.194 8.889 1.00 91.06 87 THR A O 1
ATOM 724 N N . TYR A 1 88 ? -13.287 9.833 7.755 1.00 88.56 88 TYR A N 1
ATOM 725 C CA . TYR A 1 88 ? -13.154 8.406 8.109 1.00 88.56 88 TYR A CA 1
ATOM 726 C C . TYR A 1 88 ? -13.326 8.103 9.609 1.00 88.56 88 TYR A C 1
ATOM 728 O O . TYR A 1 88 ? -13.846 7.049 9.974 1.00 88.56 88 TYR A O 1
ATOM 736 N N . ALA A 1 89 ? -12.923 9.040 10.475 1.00 88.75 89 ALA A N 1
ATOM 737 C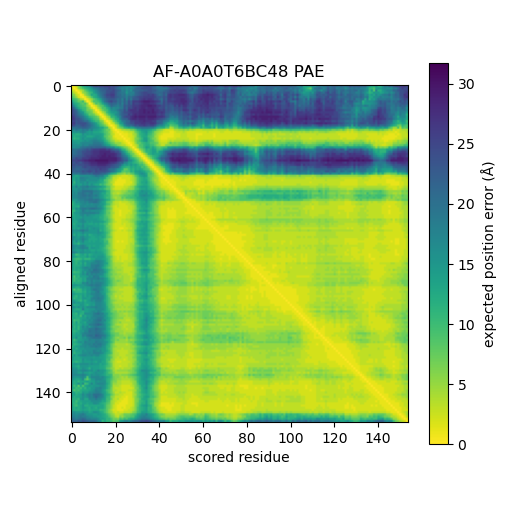 CA . ALA A 1 89 ? -13.035 8.936 11.928 1.00 88.75 89 ALA A CA 1
ATOM 738 C C . ALA A 1 89 ? -14.465 9.163 12.471 1.00 88.75 89 ALA A C 1
ATOM 740 O O . ALA A 1 89 ? -14.723 8.897 13.641 1.00 88.75 89 ALA A O 1
ATOM 741 N N . THR A 1 90 ? -15.397 9.681 11.658 1.00 92.81 90 THR A N 1
ATOM 742 C CA . THR A 1 90 ? -16.759 10.063 12.090 1.00 92.81 90 THR A CA 1
ATOM 743 C C . THR A 1 90 ? -17.889 9.525 11.205 1.00 92.81 90 THR A C 1
ATOM 745 O O . THR A 1 90 ? -19.001 9.347 11.697 1.00 92.81 90 THR A O 1
ATOM 748 N N . ASP A 1 91 ? -17.636 9.202 9.931 1.00 93.25 91 ASP A N 1
ATOM 749 C CA . ASP A 1 91 ? -18.636 8.623 9.015 1.00 93.25 91 ASP A CA 1
ATOM 750 C C . ASP A 1 91 ? -18.912 7.123 9.257 1.00 93.25 91 ASP A C 1
ATOM 752 O O . ASP A 1 91 ? -19.901 6.562 8.765 1.00 93.25 91 ASP A O 1
ATOM 756 N N . GLY A 1 92 ? -18.052 6.469 10.044 1.00 93.69 92 GLY A N 1
ATOM 757 C CA . GLY A 1 92 ? -18.168 5.064 10.424 1.00 93.69 92 GLY A CA 1
ATOM 758 C C . GLY A 1 92 ? -17.990 4.080 9.264 1.00 93.69 92 GLY A C 1
ATOM 759 O O . GLY A 1 92 ? -18.388 2.922 9.398 1.00 93.69 92 GLY A O 1
ATOM 760 N N . VAL A 1 93 ? -17.441 4.500 8.118 1.00 91.62 93 VAL A N 1
ATOM 761 C CA . VAL A 1 93 ? -17.145 3.598 6.992 1.00 91.62 93 VAL A CA 1
ATOM 762 C C . VAL A 1 93 ? -15.933 2.725 7.319 1.00 91.62 93 VAL A C 1
ATOM 764 O O . VAL A 1 93 ? -16.018 1.507 7.164 1.00 91.62 93 VAL A O 1
ATOM 767 N N . LEU A 1 94 ? -14.855 3.312 7.855 1.00 90.62 94 LEU A N 1
ATOM 768 C CA . LEU A 1 94 ? -13.671 2.560 8.294 1.00 90.62 94 LEU A CA 1
ATOM 769 C C . LEU A 1 94 ? -14.032 1.528 9.378 1.00 90.62 94 LEU A C 1
ATOM 771 O O . LEU A 1 94 ? -13.686 0.357 9.252 1.00 90.62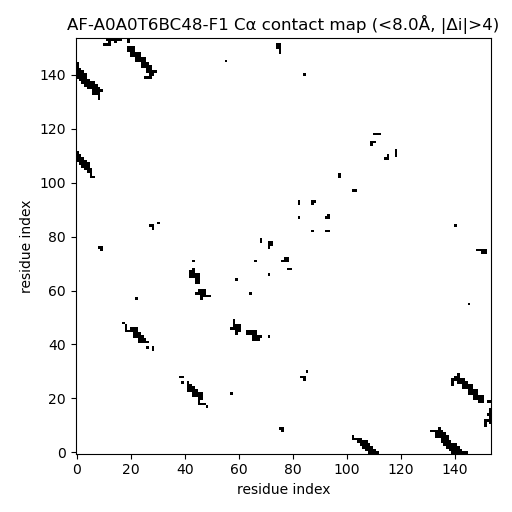 94 LEU A O 1
ATOM 775 N N . GLU A 1 95 ? -14.814 1.925 10.384 1.00 93.00 95 GLU A N 1
ATOM 776 C CA . GLU A 1 95 ? -15.262 1.030 11.464 1.00 93.00 95 GLU A CA 1
ATOM 777 C C . GLU A 1 95 ? -16.124 -0.142 10.970 1.00 93.00 95 GLU A C 1
ATOM 779 O O . GLU A 1 95 ? -16.024 -1.254 11.490 1.00 93.00 95 GLU A O 1
ATOM 784 N N . LYS A 1 96 ? -16.940 0.056 9.924 1.00 95.00 96 LYS A N 1
ATOM 785 C CA . LYS A 1 96 ? -17.681 -1.049 9.288 1.00 95.00 96 LYS A CA 1
ATOM 786 C C . LYS A 1 96 ? -16.741 -2.043 8.613 1.00 95.00 96 LYS A C 1
ATOM 788 O O . LYS A 1 96 ? -16.975 -3.242 8.739 1.00 95.00 96 LYS A O 1
ATOM 793 N N . ILE A 1 97 ? -15.692 -1.568 7.937 1.00 91.50 97 ILE A N 1
ATOM 794 C CA . ILE A 1 97 ? -14.678 -2.426 7.306 1.00 91.50 97 ILE A CA 1
ATOM 795 C C . ILE A 1 97 ? -13.903 -3.192 8.387 1.00 91.50 97 ILE A C 1
ATOM 797 O O . ILE A 1 97 ? -13.880 -4.421 8.345 1.00 91.50 97 ILE A O 1
ATOM 801 N N . LYS A 1 98 ? -13.372 -2.491 9.402 1.00 91.19 98 LYS A N 1
ATOM 802 C CA . LYS A 1 98 ? -12.670 -3.089 10.553 1.00 91.19 98 LYS A CA 1
ATOM 803 C C . LYS A 1 98 ? -13.505 -4.181 11.214 1.00 91.19 98 LYS A C 1
ATOM 805 O O . LYS A 1 98 ? -13.047 -5.313 11.349 1.00 91.19 98 LYS A O 1
ATOM 810 N N . LYS A 1 99 ? -14.773 -3.895 11.525 1.00 94.69 99 LYS A N 1
ATOM 811 C CA . LYS A 1 99 ? -15.691 -4.869 12.131 1.00 94.69 99 LYS A CA 1
ATOM 812 C C . LYS A 1 99 ? -16.026 -6.052 11.217 1.00 94.69 99 LYS A C 1
ATOM 814 O O . LYS A 1 99 ? -16.145 -7.167 11.714 1.00 94.69 99 LYS A O 1
ATOM 819 N N . ALA A 1 100 ? -16.213 -5.830 9.916 1.00 93.44 100 ALA A N 1
ATOM 820 C CA . ALA A 1 100 ? -16.542 -6.898 8.968 1.00 93.44 100 ALA A CA 1
ATOM 821 C C . ALA A 1 100 ? -15.367 -7.857 8.718 1.00 93.44 100 ALA A C 1
ATOM 823 O O . ALA A 1 100 ? -15.594 -9.019 8.391 1.00 93.44 100 ALA A O 1
ATOM 824 N N . ARG A 1 101 ? -14.131 -7.368 8.869 1.00 89.00 101 ARG A N 1
ATOM 825 C CA . ARG A 1 101 ? -12.892 -8.112 8.605 1.00 89.00 101 ARG A CA 1
ATOM 826 C C . ARG A 1 101 ? -12.185 -8.602 9.875 1.00 89.00 101 ARG A C 1
ATOM 828 O O . ARG A 1 101 ? -11.318 -9.455 9.785 1.00 89.00 101 ARG A O 1
ATOM 835 N N . GLY A 1 102 ? -12.586 -8.116 11.052 1.00 92.12 102 GLY A N 1
ATOM 836 C CA . GLY A 1 102 ? -12.020 -8.526 12.341 1.00 92.12 102 GLY A CA 1
ATOM 837 C C . GLY A 1 102 ? -10.761 -7.760 12.761 1.00 92.12 102 GLY A C 1
ATOM 838 O O . GLY A 1 102 ? -10.039 -8.234 13.632 1.00 92.12 102 GLY A O 1
ATOM 839 N N . TYR A 1 103 ? -10.497 -6.584 12.185 1.00 87.75 103 TYR A N 1
ATOM 840 C CA . TYR A 1 103 ? -9.335 -5.762 12.535 1.00 87.75 103 TYR A CA 1
ATOM 841 C C . TYR A 1 103 ? -9.478 -5.187 13.954 1.00 87.75 103 TYR A C 1
ATOM 843 O O . TYR A 1 103 ? -10.376 -4.384 14.217 1.00 87.75 103 TYR A O 1
ATOM 851 N N . THR A 1 104 ? -8.591 -5.592 14.865 1.00 89.00 104 THR A N 1
ATOM 852 C CA . THR A 1 104 ? -8.621 -5.215 16.295 1.00 89.00 104 THR A CA 1
ATOM 853 C C . THR A 1 104 ? -7.467 -4.318 16.741 1.00 89.00 104 THR A C 1
ATOM 855 O O . THR A 1 104 ? -7.492 -3.822 17.866 1.00 89.00 104 THR A O 1
ATOM 858 N N . PHE A 1 105 ? -6.474 -4.095 15.882 1.00 88.06 105 PHE A N 1
ATOM 859 C CA . PHE A 1 105 ? -5.306 -3.260 16.148 1.00 88.06 105 PHE A CA 1
ATOM 860 C C . PHE A 1 105 ? -5.099 -2.283 14.991 1.00 88.06 105 PHE A C 1
ATOM 862 O O . PHE A 1 105 ? -5.392 -2.630 13.850 1.00 88.06 105 PHE A O 1
ATOM 869 N N . GLU A 1 106 ? -4.607 -1.084 15.289 1.00 86.44 106 GLU A N 1
ATOM 870 C CA . GLU A 1 106 ? -4.155 -0.117 14.292 1.00 86.44 106 GLU A CA 1
ATOM 871 C C . GLU A 1 106 ? -3.074 0.796 14.884 1.00 86.44 106 GLU A C 1
ATOM 873 O O . GLU A 1 106 ? -3.087 1.099 16.079 1.00 86.44 106 GLU A O 1
ATOM 878 N N . ASP A 1 107 ? -2.147 1.237 14.041 1.00 87.06 107 ASP A N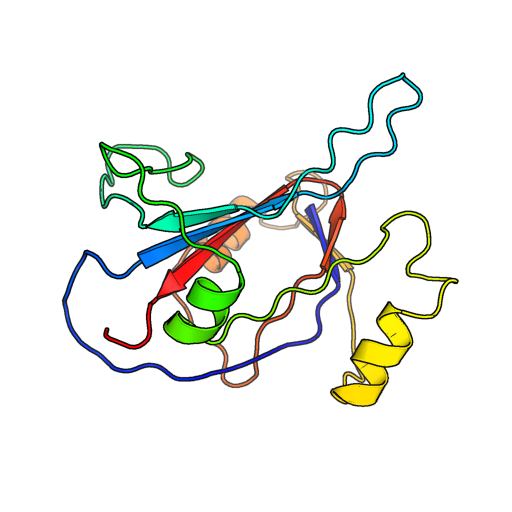 1
ATOM 879 C CA . ASP A 1 107 ? -1.151 2.266 14.332 1.00 87.06 107 ASP A CA 1
ATOM 880 C C . ASP A 1 107 ? -1.160 3.351 13.242 1.00 87.06 107 ASP A C 1
ATOM 882 O O . ASP A 1 107 ? -1.843 3.219 12.226 1.00 87.06 107 ASP A O 1
ATOM 886 N N . GLU A 1 108 ? -0.422 4.442 13.457 1.00 85.94 108 GLU A N 1
ATOM 887 C CA . GLU A 1 108 ? -0.235 5.503 12.465 1.00 85.94 108 GLU A CA 1
ATOM 888 C C . GLU A 1 108 ? 1.261 5.764 12.262 1.00 85.94 108 GLU A C 1
ATOM 890 O O . GLU A 1 108 ? 1.969 6.215 13.165 1.00 85.94 108 GLU A O 1
ATOM 895 N N . LEU A 1 109 ? 1.746 5.487 11.051 1.00 84.00 109 LEU A N 1
ATOM 896 C CA . LEU A 1 109 ? 3.136 5.714 10.657 1.00 84.00 109 LEU A CA 1
ATOM 897 C C . LEU A 1 109 ? 3.249 6.950 9.762 1.00 84.00 109 LEU A C 1
ATOM 899 O O . LEU A 1 109 ? 2.658 6.964 8.685 1.00 84.00 109 LEU A O 1
ATOM 903 N N . VAL A 1 110 ? 4.091 7.922 10.137 1.00 85.94 110 VAL A N 1
ATOM 904 C CA . VAL A 1 110 ? 4.485 9.049 9.270 1.00 85.94 110 VAL A CA 1
ATOM 905 C C . VAL A 1 110 ? 5.831 8.755 8.606 1.00 85.94 110 VAL A C 1
ATOM 907 O O . VAL A 1 110 ? 6.899 9.010 9.160 1.00 85.94 110 VAL A O 1
ATOM 910 N N . CYS A 1 111 ? 5.797 8.225 7.383 1.00 84.12 111 CYS A N 1
ATOM 911 C CA . CYS A 1 111 ? 7.016 7.999 6.606 1.00 84.12 111 CYS A CA 1
ATOM 912 C C . CYS A 1 111 ? 7.530 9.321 5.996 1.00 84.12 111 CYS A C 1
ATOM 914 O O . CYS A 1 111 ? 7.053 9.741 4.935 1.00 84.12 111 CYS A O 1
ATOM 916 N N . SER A 1 112 ? 8.486 9.962 6.679 1.00 85.94 112 SER A N 1
ATOM 917 C CA . SER A 1 112 ? 9.292 11.122 6.249 1.00 85.94 112 SER A CA 1
ATOM 918 C C . SER A 1 112 ? 10.684 11.078 6.907 1.00 85.94 112 SER A C 1
ATOM 920 O O . SER A 1 112 ? 10.890 10.314 7.852 1.00 85.94 112 SER A O 1
ATOM 922 N N . LYS A 1 113 ? 11.646 11.885 6.434 1.00 85.38 113 LYS A N 1
ATOM 923 C CA . LYS A 1 113 ? 13.015 11.914 6.995 1.00 85.38 113 LYS A CA 1
ATOM 924 C C . LYS A 1 113 ? 13.058 12.459 8.421 1.00 85.38 113 LYS A C 1
ATOM 926 O O . LYS A 1 113 ? 13.944 12.109 9.191 1.00 85.38 113 LYS A O 1
ATOM 931 N N . GLU A 1 114 ? 12.101 13.315 8.743 1.00 90.69 114 GLU A N 1
ATOM 932 C CA . GLU A 1 114 ? 11.983 14.049 9.995 1.00 90.69 114 GLU A CA 1
ATOM 933 C C . GLU A 1 114 ? 11.271 13.216 11.069 1.00 90.69 114 GLU A C 1
ATOM 935 O O . GLU A 1 114 ? 11.583 13.343 12.251 1.00 90.69 114 GLU A O 1
ATOM 940 N N . CYS A 1 115 ? 10.321 12.363 10.665 1.00 83.69 115 CYS A N 1
ATOM 941 C CA . CYS A 1 115 ? 9.444 11.627 11.579 1.00 83.69 115 CYS A CA 1
ATOM 942 C C . CYS A 1 115 ? 9.808 10.145 11.751 1.00 83.69 115 CYS A C 1
ATOM 944 O O . CYS A 1 115 ? 9.384 9.543 12.735 1.00 83.69 115 CYS A O 1
ATOM 946 N N . LEU A 1 116 ? 10.582 9.547 10.834 1.00 83.50 116 LEU A N 1
ATOM 947 C CA . LEU A 1 116 ? 10.927 8.122 10.871 1.00 83.50 116 LEU A CA 1
ATOM 948 C C . LEU A 1 116 ? 12.404 7.897 11.258 1.00 83.50 116 LEU A C 1
ATOM 950 O O . LEU A 1 116 ? 13.296 8.115 10.431 1.00 83.50 116 LEU A O 1
ATOM 954 N N . PRO A 1 117 ? 12.693 7.399 12.478 1.00 90.06 117 PRO A N 1
ATOM 955 C CA . PRO A 1 117 ? 14.039 6.986 12.862 1.00 90.06 117 PRO A CA 1
ATOM 956 C C . PRO A 1 117 ? 14.613 5.945 11.894 1.00 90.06 117 PRO A C 1
ATOM 958 O O . PRO A 1 117 ? 13.910 5.036 11.447 1.00 90.06 117 PRO A O 1
ATOM 961 N N . ASN A 1 118 ? 15.902 6.080 11.577 1.00 91.44 118 ASN A N 1
ATOM 962 C CA . ASN A 1 118 ? 16.618 5.261 10.594 1.00 91.44 118 ASN A CA 1
ATOM 963 C C . ASN A 1 118 ? 15.929 5.212 9.209 1.00 91.44 118 ASN A C 1
ATOM 965 O O . ASN A 1 118 ? 15.950 4.178 8.542 1.00 91.44 118 ASN A O 1
ATOM 969 N N . TYR A 1 119 ? 15.335 6.330 8.765 1.00 84.44 119 TYR A N 1
ATOM 970 C CA . TYR A 1 119 ? 14.581 6.464 7.509 1.00 84.44 119 TYR A CA 1
ATOM 971 C C . TYR A 1 119 ? 15.169 5.695 6.312 1.00 84.44 119 TYR A C 1
ATOM 973 O O . TYR A 1 119 ? 14.472 4.885 5.710 1.00 84.44 119 TYR A O 1
ATOM 981 N N . GLU A 1 120 ? 16.451 5.890 5.981 1.00 88.25 120 GLU A N 1
ATOM 982 C CA . GLU A 1 120 ? 17.076 5.258 4.804 1.00 88.25 120 GLU A CA 1
ATOM 983 C C . GLU A 1 120 ? 17.269 3.731 4.963 1.00 88.25 120 GLU A C 1
ATOM 985 O O . GLU A 1 120 ? 17.329 3.010 3.968 1.00 88.25 120 GLU A O 1
ATOM 990 N N . GLU A 1 121 ? 17.350 3.206 6.191 1.00 88.38 121 GLU A N 1
ATOM 991 C CA . GLU A 1 121 ? 17.354 1.756 6.453 1.00 88.38 121 GLU A CA 1
ATOM 992 C C . GLU A 1 121 ? 15.933 1.190 6.379 1.00 88.38 121 GLU A C 1
ATOM 994 O O . GLU A 1 121 ? 15.706 0.154 5.756 1.00 88.38 121 GLU A O 1
ATOM 999 N N . LYS A 1 122 ? 14.958 1.904 6.956 1.00 83.31 122 LYS A N 1
ATOM 1000 C CA . LYS A 1 122 ? 13.539 1.539 6.897 1.00 83.31 122 LYS A CA 1
ATOM 1001 C C . LYS A 1 122 ? 13.015 1.526 5.462 1.00 83.31 122 LYS A C 1
ATOM 1003 O O . LYS A 1 122 ? 12.361 0.561 5.088 1.00 83.31 122 LYS A O 1
ATOM 1008 N N . LEU A 1 123 ? 13.377 2.510 4.634 1.00 82.12 123 LEU A N 1
ATOM 1009 C CA . LEU A 1 123 ? 13.056 2.511 3.203 1.00 82.12 123 LEU A CA 1
ATOM 1010 C C . LEU A 1 123 ? 13.608 1.281 2.473 1.00 82.12 123 LEU A C 1
ATOM 1012 O O . LEU A 1 123 ? 12.903 0.702 1.651 1.00 82.12 123 LEU A O 1
ATOM 1016 N N . LYS A 1 124 ? 14.846 0.861 2.769 1.00 81.88 124 LYS A N 1
ATOM 1017 C CA . LYS A 1 124 ? 15.422 -0.354 2.171 1.00 81.88 124 LYS A CA 1
ATOM 1018 C C . LYS A 1 124 ? 14.648 -1.599 2.585 1.00 81.88 124 LYS A C 1
ATOM 1020 O O . LYS A 1 124 ? 14.412 -2.449 1.738 1.00 81.88 124 LYS A O 1
ATOM 1025 N N . ILE A 1 125 ? 14.231 -1.692 3.848 1.00 82.69 125 ILE A N 1
ATOM 1026 C CA . ILE A 1 125 ? 13.401 -2.802 4.339 1.00 82.69 125 ILE A CA 1
ATOM 1027 C C . ILE A 1 125 ? 12.042 -2.805 3.625 1.00 82.69 125 ILE A C 1
ATOM 1029 O O . ILE A 1 125 ? 11.667 -3.833 3.079 1.00 82.69 125 ILE A O 1
ATOM 1033 N N . PHE A 1 126 ? 11.351 -1.661 3.554 1.00 82.56 126 PHE A N 1
ATOM 1034 C CA . PHE A 1 126 ? 10.046 -1.555 2.891 1.00 82.56 126 PHE A CA 1
ATOM 1035 C C . PHE A 1 126 ? 10.097 -1.865 1.387 1.00 82.56 126 PHE A C 1
ATOM 1037 O O . PHE A 1 126 ? 9.139 -2.405 0.851 1.00 82.56 126 PHE A O 1
ATOM 1044 N N . TYR A 1 127 ? 11.197 -1.531 0.704 1.00 81.75 127 TYR A N 1
ATOM 1045 C CA . TYR A 1 127 ? 11.363 -1.803 -0.729 1.00 81.75 127 TYR A CA 1
ATOM 1046 C C . TYR A 1 127 ? 11.920 -3.201 -1.047 1.00 81.75 127 TYR A C 1
ATOM 1048 O O . TYR A 1 127 ? 11.748 -3.699 -2.158 1.00 81.75 127 TYR A O 1
ATOM 1056 N N . THR A 1 128 ? 12.612 -3.843 -0.103 1.00 82.50 128 THR A N 1
ATOM 1057 C CA . THR A 1 128 ? 13.102 -5.214 -0.303 1.00 82.50 128 THR A CA 1
ATOM 1058 C C . THR A 1 128 ? 11.903 -6.145 -0.402 1.00 82.50 128 THR A C 1
ATOM 1060 O O . THR A 1 128 ? 11.065 -6.137 0.489 1.00 82.50 128 THR A O 1
ATOM 1063 N N . GLU A 1 129 ? 11.816 -6.944 -1.464 1.00 85.62 129 GLU A N 1
ATOM 1064 C CA . GLU A 1 129 ? 10.712 -7.885 -1.682 1.00 85.62 129 GLU A CA 1
ATOM 1065 C C . GLU A 1 129 ? 10.557 -8.831 -0.476 1.00 85.62 129 GLU A C 1
ATOM 1067 O O . GLU A 1 129 ? 11.494 -9.541 -0.104 1.00 85.62 129 GLU A O 1
ATOM 1072 N N . HIS A 1 130 ? 9.390 -8.783 0.168 1.00 83.19 130 HIS A N 1
ATOM 1073 C CA . HIS A 1 130 ? 9.089 -9.505 1.401 1.00 83.19 130 HIS A CA 1
ATOM 1074 C C . HIS A 1 130 ? 7.632 -9.972 1.429 1.00 83.19 130 HIS A C 1
ATOM 1076 O O . HIS A 1 130 ? 6.820 -9.608 0.582 1.00 83.19 130 HIS A O 1
ATOM 1082 N N . LEU A 1 131 ? 7.329 -10.810 2.415 1.00 81.56 131 LEU A N 1
ATOM 1083 C CA . LEU A 1 131 ? 6.016 -11.389 2.661 1.00 81.56 131 LEU A CA 1
ATOM 1084 C C . LEU A 1 131 ? 5.720 -11.288 4.149 1.00 81.56 131 LEU A C 1
ATOM 1086 O O . LEU A 1 131 ? 6.636 -11.346 4.977 1.00 81.56 131 LEU A O 1
ATOM 1090 N N . HIS A 1 132 ? 4.441 -11.227 4.479 1.00 76.31 132 HIS A N 1
ATOM 1091 C CA . HIS A 1 132 ? 3.968 -11.357 5.842 1.00 76.31 132 HIS A CA 1
ATOM 1092 C C . HIS A 1 132 ? 3.078 -12.606 5.952 1.00 76.31 132 HIS A C 1
ATOM 1094 O O . HIS A 1 132 ? 2.397 -12.973 4.998 1.00 76.31 132 HIS A O 1
ATOM 1100 N N . THR A 1 133 ? 3.161 -13.317 7.082 1.00 72.50 133 THR A N 1
ATOM 1101 C CA . THR A 1 133 ? 2.316 -14.495 7.384 1.00 72.50 133 THR A CA 1
ATOM 1102 C C . THR A 1 133 ? 0.873 -14.093 7.597 1.00 72.50 133 THR A C 1
ATOM 1104 O O . THR A 1 133 ? -0.058 -14.766 7.174 1.00 72.50 133 THR A O 1
ATOM 1107 N N . ASP A 1 134 ? 0.740 -12.964 8.265 1.00 73.69 134 ASP A N 1
ATOM 1108 C CA . ASP A 1 134 ? -0.433 -12.148 8.322 1.00 73.69 134 ASP A CA 1
ATOM 1109 C C . ASP A 1 134 ? -0.193 -11.100 7.232 1.00 73.69 134 ASP A C 1
ATOM 1111 O O . ASP A 1 134 ? 0.676 -10.264 7.372 1.00 73.69 134 ASP A O 1
ATOM 1115 N N . GLU A 1 135 ? -0.891 -11.166 6.114 1.00 72.62 135 GLU A N 1
ATOM 1116 C CA . GLU A 1 135 ? -1.783 -10.067 5.761 1.00 72.62 135 GLU A CA 1
ATOM 1117 C C . GLU A 1 135 ? -1.192 -8.590 5.716 1.00 72.62 135 GLU A C 1
ATOM 1119 O O . GLU A 1 135 ? -0.771 -8.063 6.726 1.00 72.62 135 GLU A O 1
ATOM 1124 N N . GLU A 1 136 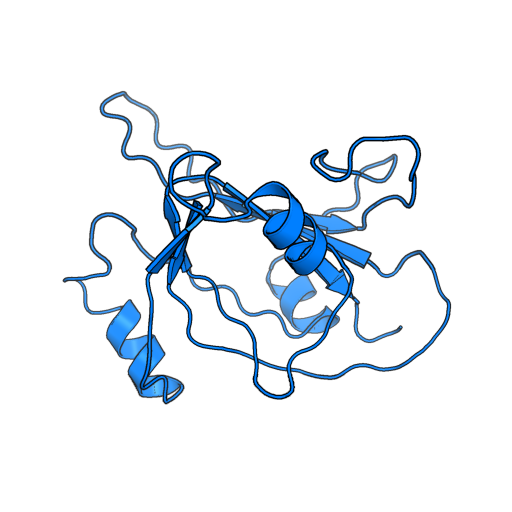? -1.259 -7.775 4.632 1.00 80.88 136 GLU A N 1
ATOM 1125 C CA . GLU A 1 136 ? -0.979 -6.293 4.665 1.00 80.88 136 GLU A CA 1
ATOM 1126 C C . GLU A 1 136 ? -2.181 -5.346 4.338 1.00 80.88 136 GLU A C 1
ATOM 1128 O O . GLU A 1 136 ? -2.849 -5.510 3.323 1.00 80.88 136 GLU A O 1
ATOM 1133 N N . ILE A 1 137 ? -2.417 -4.290 5.153 1.00 84.44 137 ILE A N 1
ATOM 1134 C CA . ILE A 1 137 ? -3.222 -3.091 4.788 1.00 84.44 137 ILE A CA 1
ATOM 1135 C C . ILE A 1 137 ? -2.491 -1.798 5.144 1.00 84.44 137 ILE A C 1
ATOM 1137 O O . ILE A 1 137 ? -1.814 -1.695 6.173 1.00 84.44 137 ILE A O 1
ATOM 1141 N N . ARG A 1 138 ? -2.716 -0.787 4.294 1.00 87.69 138 ARG A N 1
ATOM 1142 C CA . ARG A 1 138 ? -2.325 0.613 4.466 1.00 87.69 138 ARG A CA 1
ATOM 1143 C C . ARG A 1 138 ? -3.471 1.529 4.016 1.00 87.69 138 ARG A C 1
ATOM 1145 O O . ARG A 1 138 ? -3.799 1.567 2.832 1.00 87.69 138 ARG A O 1
ATOM 1152 N N . PHE A 1 139 ? -4.060 2.313 4.919 1.00 87.25 139 PHE A N 1
ATOM 1153 C CA . PHE A 1 139 ? -4.945 3.425 4.541 1.00 87.25 139 PHE A CA 1
ATOM 1154 C C . PHE A 1 139 ? -4.156 4.743 4.521 1.00 87.25 139 PHE A C 1
ATOM 1156 O O . PHE A 1 139 ? -3.657 5.187 5.551 1.00 87.25 139 PHE A O 1
ATOM 1163 N N . CYS A 1 140 ? -4.019 5.344 3.332 1.00 86.56 140 CYS A N 1
ATOM 1164 C CA . CYS A 1 140 ? -3.219 6.550 3.102 1.00 86.56 140 CYS A CA 1
ATOM 1165 C C . CYS A 1 140 ? -3.997 7.834 3.449 1.00 86.56 140 CYS A C 1
ATOM 1167 O O . CYS A 1 140 ? -4.810 8.309 2.652 1.00 86.56 140 CYS A O 1
ATOM 1169 N N . VAL A 1 141 ? -3.717 8.405 4.624 1.00 85.88 141 VAL A N 1
ATOM 1170 C CA . VAL A 1 141 ? -4.339 9.648 5.125 1.00 85.88 141 VAL A CA 1
ATOM 1171 C C . VAL A 1 141 ? -3.646 10.892 4.547 1.00 85.88 141 VAL A C 1
ATOM 1173 O O . VAL A 1 141 ? -4.312 11.813 4.082 1.00 85.88 141 VAL A O 1
ATOM 1176 N N . GLU A 1 142 ? -2.313 10.901 4.455 1.00 82.75 142 GLU A N 1
ATOM 1177 C CA . GLU A 1 142 ? -1.551 11.994 3.830 1.00 82.75 142 GLU A CA 1
ATOM 1178 C C . GLU A 1 142 ? -0.442 11.484 2.901 1.00 82.75 142 GLU A C 1
ATOM 1180 O O . GLU A 1 142 ? 0.280 10.538 3.233 1.00 82.75 142 GLU A O 1
ATOM 1185 N N . GLY A 1 143 ? -0.266 12.164 1.763 1.00 86.75 143 GLY A N 1
ATOM 1186 C CA . GLY A 1 143 ? 0.841 11.981 0.827 1.00 86.75 143 GLY A CA 1
ATOM 1187 C C . GLY A 1 143 ? 0.533 10.983 -0.288 1.00 86.75 143 GLY A C 1
ATOM 1188 O O . GLY A 1 143 ? -0.609 10.837 -0.722 1.00 86.75 143 GLY A O 1
ATOM 1189 N N . SER A 1 144 ? 1.570 10.313 -0.779 1.00 85.38 144 SER A N 1
ATOM 1190 C CA . SER A 1 144 ? 1.470 9.272 -1.802 1.00 85.38 144 SER A CA 1
ATOM 1191 C C . SER A 1 144 ? 2.609 8.260 -1.683 1.00 85.38 144 SER A C 1
ATOM 1193 O O . SER A 1 144 ? 3.606 8.513 -1.001 1.00 85.38 144 SER A O 1
ATOM 1195 N N . GLY A 1 145 ? 2.451 7.116 -2.344 1.00 88.19 145 GLY A N 1
ATOM 1196 C CA . GLY A 1 145 ? 3.447 6.052 -2.407 1.00 88.19 145 GLY A CA 1
ATOM 1197 C C . GLY A 1 145 ? 3.094 4.993 -3.451 1.00 88.19 145 GLY A C 1
ATOM 1198 O O . GLY A 1 145 ? 2.035 5.055 -4.084 1.00 88.19 145 GLY A O 1
ATOM 1199 N N . TYR A 1 146 ? 3.994 4.024 -3.604 1.00 89.00 146 TYR A N 1
ATOM 1200 C CA . TYR A 1 146 ? 3.821 2.872 -4.482 1.00 89.00 146 TYR A CA 1
ATOM 1201 C C . TYR A 1 146 ? 3.847 1.570 -3.690 1.00 89.00 146 TYR A C 1
ATOM 1203 O O . TYR A 1 146 ? 4.595 1.463 -2.720 1.00 89.00 146 TYR A O 1
ATOM 1211 N N . PHE A 1 147 ? 3.069 0.594 -4.150 1.00 90.69 147 PHE A N 1
ATOM 1212 C CA . PHE A 1 147 ? 3.139 -0.798 -3.716 1.00 90.69 147 PHE A CA 1
ATOM 1213 C C . PHE A 1 147 ? 3.349 -1.662 -4.951 1.00 90.69 147 PHE A C 1
ATOM 1215 O O . PHE A 1 147 ? 2.532 -1.620 -5.873 1.00 90.69 147 PHE A O 1
ATOM 1222 N N . ASP A 1 148 ? 4.443 -2.414 -4.965 1.00 90.44 148 ASP A N 1
ATOM 1223 C CA . ASP A 1 148 ? 4.794 -3.312 -6.059 1.00 90.44 148 ASP A CA 1
ATOM 1224 C C . ASP A 1 148 ? 4.429 -4.741 -5.631 1.00 90.44 148 ASP A C 1
ATOM 1226 O O . ASP A 1 148 ? 4.888 -5.215 -4.593 1.00 90.44 148 ASP A O 1
ATOM 1230 N N . VAL A 1 149 ? 3.575 -5.413 -6.403 1.00 89.81 149 VAL A N 1
ATOM 1231 C CA . VAL A 1 149 ? 3.011 -6.735 -6.082 1.00 89.81 149 VAL A CA 1
ATOM 1232 C C . VAL A 1 149 ? 3.207 -7.718 -7.234 1.00 89.81 149 VAL A C 1
ATOM 1234 O O . VAL A 1 149 ? 3.299 -7.317 -8.397 1.00 89.81 149 VAL A O 1
ATOM 1237 N N . ARG A 1 150 ? 3.265 -9.015 -6.918 1.00 86.94 150 ARG A N 1
ATOM 1238 C CA . ARG A 1 150 ? 3.257 -10.098 -7.912 1.00 86.94 150 ARG A CA 1
ATOM 1239 C C . ARG A 1 150 ? 1.837 -10.416 -8.360 1.00 86.94 150 ARG A C 1
ATOM 1241 O O . ARG A 1 150 ? 0.891 -10.284 -7.584 1.00 86.94 150 ARG A O 1
ATOM 1248 N N . ASP A 1 151 ? 1.702 -10.859 -9.601 1.00 80.31 151 ASP A N 1
ATOM 1249 C CA . ASP A 1 151 ? 0.529 -11.596 -10.049 1.00 80.31 151 ASP A CA 1
ATOM 1250 C C . ASP A 1 151 ? 0.589 -13.066 -9.576 1.00 80.31 151 ASP A C 1
ATOM 1252 O O . ASP A 1 151 ? 1.630 -13.574 -9.171 1.00 80.31 151 ASP A O 1
ATOM 1256 N N . LYS A 1 152 ? -0.558 -13.744 -9.586 1.00 73.50 152 LYS A N 1
ATOM 1257 C CA . LYS A 1 152 ? -0.735 -15.140 -9.146 1.00 73.50 152 LYS A CA 1
ATOM 1258 C C . LYS A 1 152 ? -0.131 -16.213 -10.068 1.00 73.50 152 LYS A C 1
ATOM 1260 O O . LYS A 1 152 ? -0.353 -17.399 -9.815 1.00 73.50 152 LYS A O 1
ATOM 1265 N N . ASN A 1 153 ? 0.462 -15.818 -11.193 1.00 67.50 153 ASN A N 1
ATOM 1266 C CA . ASN A 1 153 ? 1.020 -16.705 -12.214 1.00 67.50 153 ASN A CA 1
ATOM 1267 C C . ASN A 1 153 ? 2.557 -16.773 -12.154 1.00 67.50 153 ASN A C 1
ATOM 1269 O O . ASN A 1 153 ? 3.120 -17.648 -12.816 1.00 67.50 153 ASN A O 1
ATOM 1273 N N . ASP A 1 154 ? 3.204 -15.899 -11.369 1.00 59.25 154 ASP A N 1
ATOM 1274 C CA . ASP A 1 154 ? 4.493 -16.187 -10.720 1.00 59.25 154 ASP A CA 1
ATOM 1275 C C . ASP A 1 154 ? 4.310 -17.397 -9.797 1.00 59.25 154 ASP A C 1
ATOM 1277 O O . ASP A 1 154 ? 3.631 -17.258 -8.761 1.00 59.25 154 ASP A O 1
#

Sequence (154 aa):
MHAITPYFDKYLSHTNNKLDKLKIFLQSHLASASRNKKKTMVRAWFMNNDSAVDQREEHHLDPPKYVSLEELQHLTGVEYFNLNVDTYATDGVLEKIKKARGYTFEDELVCSKECLPNYEEKLKIFYTEHLHTDEEIRFCVEGSGYFDVRDKND

Organism: NCBI:txid1629725

Secondary structure (DSSP, 8-state):
-EEE-------------SS-EEEEEEE-----SSS-------EEEEEP--TTS-TTS--EEEEEEEE-HHHHHHHH--------TTTTTTSSHHHHHHHHHT-----EEE-STTTSTTHHHHHHHHHS----SS----EEEESEEEEEEE-TT-

Mean predicted aligned error: 8.68 Å

Radius of gyration: 16.44 Å; Cα contacts (8 Å, |Δi|>4): 216; chains: 1; bounding box: 38×45×40 Å

InterPro domains:
  IPR004313 Acireductone dioxygenase ARD family [PF03079] (43-154)
  IPR004313 Acireductone dioxygenase ARD family [PTHR23418] (39-154)
  IPR004313 Acireductone dioxygenase ARD family [cd02232] (69-154)
  IPR011051 RmlC-like cupin domain superfamily [SSF51182] (41-153)
  IPR014710 RmlC-like jelly roll fold [G3DSA:2.60.120.10] (30-154)

Foldseek 3Di:
DKWKKDFADDDADDDPDDFFKKKKKDAADDPDPDDDPPPDDIWMWTADPPPVDPPQDPRADVVGGTDDQVRCCVFFVDHDDDDHLVDCVPVCPVVVVCVVVVPDDIDIDDQDPVRDPVNVVVVCVQPPDDDDPTGIDIDDNHGMGMDMGGTRVD

Solvent-accessible surface area (backbone atoms only — not comparable to full-atom values): 9518 Å² total; per-residue (Å²): 54,31,33,39,36,57,51,51,75,60,81,81,56,86,48,94,70,83,75,45,43,33,40,34,44,47,61,29,79,77,87,65,97,61,100,67,90,74,79,76,70,76,46,33,25,39,39,52,86,66,82,91,54,69,87,87,54,85,46,61,33,92,75,70,45,73,48,53,72,67,54,42,28,73,39,39,57,54,83,86,82,95,74,52,71,92,40,42,92,74,72,49,59,53,56,49,51,30,64,76,71,64,55,85,61,73,54,78,44,52,62,43,83,88,70,27,85,64,37,79,59,51,52,50,57,74,68,45,92,80,85,62,97,65,26,65,43,70,49,57,59,40,54,63,54,76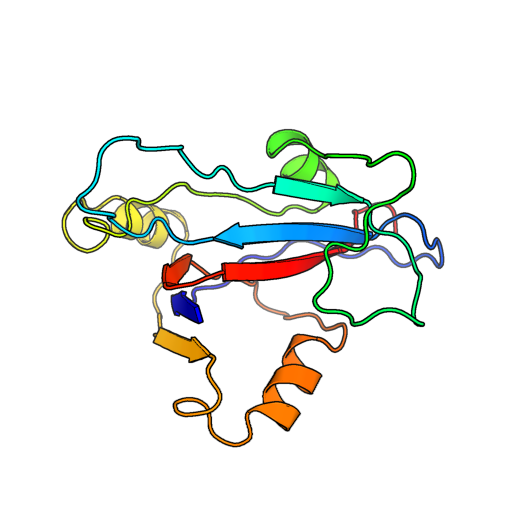,50,78,43,60,36,58,86,40

pLDDT: mean 77.09, std 20.25, range [26.48, 95.25]